Protein AF-A0A3D0IDN9-F1 (afdb_monomer_lite)

Foldseek 3Di:
DQDDVVLVVLVVCVVVPDQEEDEEQPPPGDVVSCPVVVVRYHYQHDACLPPVSVCVRPPPDPDDDQPFADPDPVCCVVPVVVRVSRD

Radius of gyration: 13.18 Å; chains: 1; bounding box: 25×25×38 Å

Secondary structure (DSSP, 8-state):
--SHHHHHHHHHHHHTT--EEEEE--SS--GGGGTTTGGGEEEEES-TT-HHHHHHHHTT-S----------HHHHHHSHHHHHHH-

Sequence (87 aa):
GAGFIGSHLVDRLLAEGFEVRVLDDLSSGREANLEHAKPRIELIRGSICDGEALARATNGCDVVFHEAAVPSVPRSVAEPVRTNAVN

pLDDT: mean 96.94, std 1.68, range [91.69, 98.62]

Structure (mmCIF, N/CA/C/O backbone):
data_AF-A0A3D0IDN9-F1
#
_entry.id   AF-A0A3D0IDN9-F1
#
loop_
_atom_site.group_PDB
_atom_site.id
_atom_site.type_symbol
_atom_site.label_atom_id
_atom_site.label_alt_id
_atom_site.label_comp_id
_atom_site.label_asym_id
_atom_site.label_entity_id
_atom_site.label_seq_id
_atom_site.pdbx_PDB_ins_code
_atom_site.Cartn_x
_atom_site.Cartn_y
_atom_site.Cartn_z
_atom_site.occupancy
_atom_site.B_iso_or_equiv
_atom_site.auth_seq_id
_atom_site.auth_comp_id
_atom_site.auth_asym_id
_atom_site.auth_atom_id
_atom_site.pdbx_PDB_model_num
ATOM 1 N N . GLY A 1 1 ? -2.781 2.814 0.852 1.00 94.06 1 GLY A N 1
ATOM 2 C CA . GLY A 1 1 ? -1.449 2.618 0.230 1.00 94.06 1 GLY A CA 1
ATOM 3 C C . GLY A 1 1 ? -0.484 3.700 0.678 1.00 94.06 1 GLY A C 1
ATOM 4 O O . GLY A 1 1 ? -0.939 4.698 1.213 1.00 94.06 1 GLY A O 1
ATOM 5 N N . ALA A 1 2 ? 0.818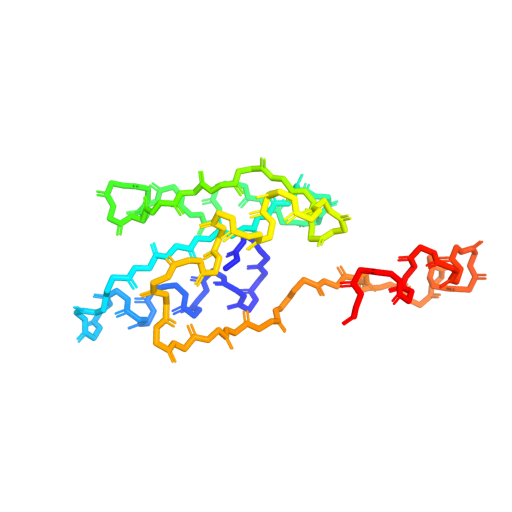 3.548 0.437 1.00 97.62 2 ALA A N 1
ATOM 6 C CA . ALA A 1 2 ? 1.837 4.573 0.705 1.00 97.62 2 ALA A CA 1
ATOM 7 C C . ALA A 1 2 ? 2.090 5.513 -0.498 1.00 97.62 2 ALA A C 1
ATOM 9 O O . ALA A 1 2 ? 2.919 6.424 -0.423 1.00 97.62 2 ALA A O 1
ATOM 10 N N . GLY A 1 3 ? 1.406 5.297 -1.628 1.00 97.25 3 GLY A N 1
ATOM 11 C CA . GLY A 1 3 ? 1.352 6.223 -2.768 1.00 97.25 3 GLY A CA 1
ATOM 12 C C . GLY A 1 3 ? 0.461 7.451 -2.525 1.00 97.25 3 GLY A C 1
ATOM 13 O O . GLY A 1 3 ? -0.198 7.550 -1.496 1.00 97.25 3 GLY A O 1
ATOM 14 N N . PHE A 1 4 ? 0.415 8.375 -3.493 1.00 96.75 4 PHE A N 1
ATOM 15 C CA . PHE A 1 4 ? -0.310 9.652 -3.368 1.00 96.75 4 PHE A CA 1
ATOM 16 C C . PHE A 1 4 ? -1.813 9.479 -3.090 1.00 96.75 4 PHE A C 1
ATOM 18 O O . PHE A 1 4 ? -2.300 9.967 -2.076 1.00 96.75 4 PHE A O 1
ATOM 25 N N . ILE A 1 5 ? -2.545 8.766 -3.953 1.00 97.44 5 ILE A N 1
ATOM 26 C CA . ILE A 1 5 ? -3.986 8.516 -3.755 1.00 97.44 5 ILE A CA 1
ATOM 27 C C . ILE A 1 5 ? -4.194 7.633 -2.522 1.00 97.44 5 ILE A C 1
ATOM 29 O O . ILE A 1 5 ? -4.984 7.950 -1.633 1.00 97.44 5 ILE A O 1
ATOM 33 N N . GLY A 1 6 ? -3.414 6.553 -2.440 1.00 97.81 6 GLY A N 1
ATOM 34 C CA . GLY A 1 6 ? -3.541 5.559 -1.388 1.00 97.81 6 GLY A CA 1
ATOM 35 C C . GLY A 1 6 ? -3.375 6.103 0.033 1.00 97.81 6 GLY A C 1
ATOM 36 O O . GLY A 1 6 ? -4.013 5.548 0.923 1.00 97.81 6 GLY A O 1
ATOM 37 N N . SER A 1 7 ? -2.550 7.129 0.273 1.00 98.12 7 SER A N 1
ATOM 38 C CA . SER A 1 7 ? -2.355 7.685 1.622 1.00 98.12 7 SER A CA 1
ATOM 39 C C . SER A 1 7 ? -3.511 8.592 2.046 1.00 98.12 7 SER A C 1
ATOM 41 O O . SER A 1 7 ? -3.964 8.518 3.182 1.00 98.12 7 SER A O 1
ATOM 43 N N . HIS A 1 8 ? -4.061 9.381 1.120 1.00 98.25 8 HIS A N 1
ATOM 44 C CA . HIS A 1 8 ? -5.236 10.214 1.394 1.00 98.25 8 HIS A CA 1
ATOM 45 C C . HIS A 1 8 ? -6.490 9.364 1.629 1.00 98.25 8 HIS A C 1
ATOM 47 O O . HIS A 1 8 ? -7.336 9.711 2.452 1.00 98.25 8 HIS A O 1
ATOM 53 N N . LEU A 1 9 ? -6.599 8.226 0.938 1.00 98.31 9 LEU A N 1
ATOM 54 C CA . LEU A 1 9 ? -7.664 7.263 1.190 1.00 98.31 9 LEU A CA 1
ATOM 55 C C . LEU A 1 9 ? -7.562 6.668 2.601 1.00 98.31 9 LEU A C 1
ATOM 57 O O . LEU A 1 9 ? -8.569 6.598 3.300 1.00 98.31 9 LEU A O 1
ATOM 61 N N . VAL A 1 10 ? -6.352 6.296 3.038 1.00 98.44 10 VAL A N 1
ATOM 62 C CA . VAL A 1 10 ? -6.102 5.840 4.418 1.00 98.44 10 VAL A CA 1
ATOM 63 C C . VAL A 1 10 ? -6.569 6.899 5.417 1.00 98.44 10 VAL A C 1
ATOM 65 O O . VAL A 1 10 ? -7.325 6.578 6.330 1.00 98.44 10 VAL A O 1
ATOM 68 N N . ASP A 1 11 ? -6.194 8.163 5.212 1.00 98.06 11 ASP A N 1
ATOM 69 C CA . ASP A 1 11 ? -6.601 9.261 6.093 1.00 98.06 11 ASP A CA 1
ATOM 70 C C . ASP A 1 11 ? -8.115 9.414 6.180 1.00 98.06 11 ASP A C 1
ATOM 72 O O . ASP A 1 11 ? -8.666 9.575 7.273 1.00 98.06 11 ASP A O 1
ATOM 76 N N . ARG A 1 12 ? -8.800 9.335 5.035 1.00 98.31 12 ARG A N 1
ATOM 77 C CA . ARG A 1 12 ? -10.254 9.459 4.991 1.00 98.31 12 ARG A CA 1
ATOM 78 C C . ARG A 1 12 ? -10.945 8.303 5.709 1.00 98.31 12 ARG A C 1
ATOM 80 O O . ARG A 1 12 ? -11.834 8.565 6.514 1.00 98.31 12 ARG A O 1
ATOM 87 N N . LEU A 1 13 ? -10.529 7.065 5.450 1.00 98.38 13 LEU A N 1
ATOM 88 C CA . LEU A 1 13 ? -11.121 5.873 6.066 1.00 98.38 13 LEU A CA 1
ATOM 89 C C . LEU A 1 13 ? -10.920 5.866 7.586 1.00 98.38 13 LEU A C 1
ATOM 91 O O . LEU A 1 13 ? -11.866 5.624 8.333 1.00 98.38 13 LEU A O 1
ATOM 95 N N . LEU A 1 14 ? -9.726 6.234 8.058 1.00 98.25 14 LEU A N 1
ATOM 96 C CA . LEU A 1 14 ? -9.465 6.386 9.491 1.00 98.25 14 LEU A CA 1
ATOM 97 C C . LEU A 1 14 ? -10.323 7.488 10.123 1.00 98.25 14 LEU A C 1
ATOM 99 O O . LEU A 1 14 ? -10.801 7.327 11.244 1.00 98.25 14 LEU A O 1
ATOM 103 N N . ALA A 1 15 ? -10.528 8.611 9.427 1.00 97.94 15 ALA A N 1
ATOM 104 C CA . ALA A 1 15 ? -11.381 9.697 9.912 1.00 97.94 15 ALA A CA 1
ATOM 105 C C . ALA A 1 15 ? -12.869 9.308 9.985 1.00 97.94 15 ALA A C 1
ATOM 107 O O . ALA A 1 15 ? -13.610 9.883 10.778 1.00 97.94 15 ALA A O 1
ATOM 108 N N . GLU A 1 16 ? -13.303 8.342 9.174 1.00 98.12 16 GLU A N 1
ATOM 109 C CA . GLU A 1 16 ? -14.650 7.760 9.218 1.00 98.12 16 GLU A CA 1
ATOM 110 C C . GLU A 1 16 ? -14.786 6.628 10.256 1.00 98.12 16 GLU A C 1
ATOM 112 O O . GLU A 1 16 ? -15.895 6.161 10.504 1.00 98.12 16 GLU A O 1
ATOM 117 N N . 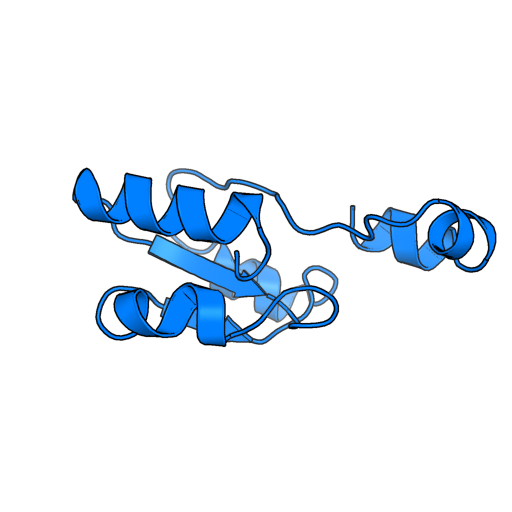GLY A 1 17 ? -13.690 6.231 10.915 1.00 97.88 17 GLY A N 1
ATOM 118 C CA . GLY A 1 17 ? -13.690 5.224 11.980 1.00 97.88 17 GLY A CA 1
ATOM 119 C C . GLY A 1 17 ? -13.499 3.784 11.502 1.00 97.88 17 GLY A C 1
ATOM 120 O O . GLY A 1 17 ? -13.737 2.863 12.280 1.00 97.88 17 GLY A O 1
ATOM 121 N N . PHE A 1 18 ? -13.069 3.576 10.255 1.00 98.44 18 PHE A N 1
ATOM 122 C CA . PHE A 1 18 ? -12.759 2.244 9.741 1.00 98.44 18 PHE A CA 1
ATOM 123 C C . PHE A 1 18 ? -11.391 1.746 10.211 1.00 98.44 18 PHE A C 1
ATOM 125 O O . PHE A 1 18 ? -10.447 2.521 10.385 1.00 98.44 18 PHE A O 1
ATOM 132 N N . GLU A 1 19 ? -11.270 0.427 10.341 1.00 98.19 19 GLU A N 1
ATOM 133 C CA . GLU A 1 19 ? -9.982 -0.252 10.464 1.00 98.19 19 GLU A CA 1
ATOM 134 C C . GLU A 1 19 ? -9.314 -0.335 9.089 1.00 98.19 19 GLU A C 1
ATOM 136 O O . GLU A 1 19 ? -9.949 -0.675 8.089 1.00 98.19 19 GLU A O 1
ATOM 141 N N . VAL A 1 20 ? -8.024 -0.001 9.023 1.00 98.44 20 VAL A N 1
ATOM 142 C CA . VAL A 1 20 ? -7.306 0.104 7.750 1.00 98.44 20 VAL A CA 1
ATOM 143 C C . VAL A 1 20 ? -6.030 -0.726 7.786 1.00 98.44 20 VAL A C 1
ATOM 145 O O . VAL A 1 20 ? -5.144 -0.513 8.616 1.00 98.44 20 VAL A O 1
ATOM 148 N N . ARG A 1 21 ? -5.907 -1.630 6.814 1.00 98.56 21 ARG A N 1
ATOM 149 C CA . ARG A 1 21 ? -4.675 -2.355 6.505 1.00 98.56 21 ARG A CA 1
ATOM 150 C C . ARG A 1 21 ? -4.119 -1.886 5.165 1.00 98.56 21 ARG A C 1
ATOM 152 O O . ARG A 1 21 ? -4.866 -1.630 4.223 1.00 98.56 21 ARG A O 1
ATOM 159 N N . VAL A 1 22 ? -2.798 -1.768 5.073 1.00 98.50 22 VAL A N 1
ATOM 160 C CA . VAL A 1 22 ? -2.092 -1.320 3.870 1.00 98.50 22 VAL A CA 1
ATOM 161 C C . VAL A 1 22 ? -1.071 -2.367 3.447 1.00 98.50 22 VAL A C 1
ATOM 163 O O . VAL A 1 22 ? -0.191 -2.701 4.230 1.00 98.50 22 VAL A O 1
ATOM 166 N N . LEU A 1 23 ? -1.147 -2.829 2.197 1.00 98.62 23 LEU A N 1
ATOM 167 C CA . LEU A 1 23 ? -0.071 -3.558 1.520 1.00 98.62 23 LEU A CA 1
ATOM 168 C C . LEU A 1 23 ? 0.655 -2.599 0.572 1.00 98.62 23 LEU A C 1
ATOM 170 O O . LEU A 1 23 ? 0.016 -1.996 -0.289 1.00 98.62 23 LEU A O 1
ATOM 174 N N . ASP A 1 24 ? 1.965 -2.427 0.741 1.00 98.31 24 ASP A N 1
ATOM 175 C CA . ASP A 1 24 ? 2.782 -1.590 -0.148 1.00 98.31 24 ASP A CA 1
ATOM 176 C C . ASP A 1 24 ? 4.239 -2.079 -0.164 1.00 98.31 24 ASP A C 1
ATOM 178 O O . ASP A 1 24 ? 4.805 -2.414 0.881 1.00 98.31 24 ASP A O 1
ATOM 182 N N . ASP A 1 25 ? 4.871 -2.117 -1.338 1.00 97.38 25 ASP A N 1
ATOM 183 C CA . ASP A 1 25 ? 6.277 -2.521 -1.480 1.00 97.38 25 ASP A CA 1
ATOM 184 C C . ASP A 1 25 ? 7.253 -1.336 -1.392 1.00 97.38 25 ASP A C 1
ATOM 186 O O . ASP A 1 25 ? 8.470 -1.535 -1.329 1.00 97.38 25 ASP A O 1
ATOM 190 N N . LEU A 1 26 ? 6.722 -0.108 -1.337 1.00 96.88 26 LEU A N 1
ATOM 191 C CA . LEU A 1 26 ? 7.449 1.160 -1.330 1.00 96.88 26 LEU A CA 1
ATOM 192 C C . LEU A 1 26 ? 8.299 1.392 -2.593 1.00 96.88 26 LEU A C 1
ATOM 194 O O . LEU A 1 26 ? 9.241 2.184 -2.573 1.00 96.88 26 LEU A O 1
ATOM 198 N N . SER A 1 27 ? 7.973 0.733 -3.710 1.00 95.19 27 SER A N 1
ATOM 199 C CA . SER A 1 27 ? 8.669 0.924 -4.992 1.00 95.19 27 SER A CA 1
ATOM 200 C C . SER A 1 27 ? 8.415 2.307 -5.607 1.00 95.19 27 SER A C 1
ATOM 202 O O . SER A 1 27 ? 9.287 2.868 -6.277 1.00 95.19 27 SER A O 1
ATOM 204 N N . SER A 1 28 ? 7.232 2.882 -5.362 1.00 93.25 28 SER A N 1
ATOM 205 C CA . SER A 1 28 ? 6.907 4.288 -5.655 1.00 93.25 28 SER A CA 1
ATOM 206 C C . SER A 1 28 ? 6.272 5.043 -4.488 1.00 93.25 28 SER A C 1
ATOM 208 O O . SER A 1 28 ? 6.302 6.276 -4.471 1.00 93.25 28 SER A O 1
ATOM 210 N N . GLY A 1 29 ? 5.684 4.32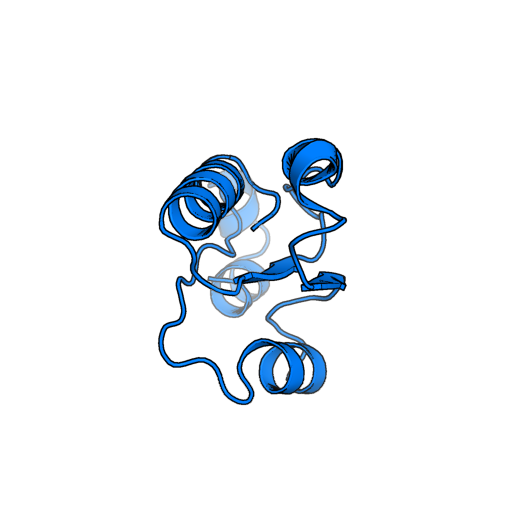1 -3.529 1.00 93.62 29 GLY A N 1
ATOM 211 C CA . GLY A 1 29 ? 5.161 4.892 -2.294 1.00 93.62 29 GLY A CA 1
ATOM 212 C C . GLY A 1 29 ? 6.276 5.354 -1.357 1.00 93.62 29 GLY A C 1
ATOM 213 O O . GLY A 1 29 ? 7.432 4.952 -1.486 1.00 93.62 29 GLY A O 1
ATOM 214 N N . ARG A 1 30 ? 5.935 6.211 -0.394 1.00 96.56 30 ARG A N 1
ATOM 215 C CA . ARG A 1 30 ? 6.853 6.623 0.675 1.00 96.56 30 ARG A CA 1
ATOM 216 C C . ARG A 1 30 ? 6.214 6.312 2.008 1.00 96.56 30 ARG A C 1
ATOM 218 O O . ARG A 1 30 ? 5.116 6.781 2.276 1.00 96.56 30 ARG A O 1
ATOM 225 N N . GLU A 1 31 ? 6.927 5.592 2.864 1.00 95.81 31 GLU A N 1
ATOM 226 C CA . GLU A 1 31 ? 6.444 5.272 4.212 1.00 95.81 31 GLU A CA 1
ATOM 227 C C . GLU A 1 31 ? 6.102 6.537 5.020 1.00 95.81 31 GLU A C 1
ATOM 229 O O . GLU A 1 31 ? 5.122 6.549 5.756 1.00 95.81 31 GLU A O 1
ATOM 234 N N . ALA A 1 32 ? 6.823 7.640 4.779 1.00 97.31 32 ALA A N 1
ATOM 235 C CA . ALA A 1 32 ? 6.538 8.954 5.356 1.00 97.31 32 ALA A CA 1
ATOM 236 C C . ALA A 1 32 ? 5.109 9.467 5.079 1.00 97.31 32 ALA A C 1
ATOM 238 O O . ALA A 1 32 ? 4.583 10.236 5.876 1.00 97.31 32 ALA A O 1
ATOM 239 N N . ASN A 1 33 ? 4.456 9.022 3.996 1.00 98.06 33 ASN A N 1
ATOM 240 C CA . ASN A 1 33 ? 3.062 9.370 3.700 1.00 98.06 33 ASN A CA 1
ATOM 241 C C . ASN A 1 33 ? 2.063 8.711 4.668 1.00 98.06 33 ASN A C 1
ATOM 243 O O . ASN A 1 33 ? 0.889 9.059 4.648 1.00 98.06 33 ASN A O 1
ATOM 247 N N . LEU A 1 34 ? 2.506 7.741 5.472 1.00 97.50 34 LEU A N 1
ATOM 248 C CA . LEU A 1 34 ? 1.691 7.014 6.445 1.00 97.50 34 LEU A CA 1
ATOM 249 C C . LEU A 1 34 ? 2.150 7.247 7.890 1.00 97.50 34 LEU A C 1
ATOM 251 O O . LEU A 1 34 ? 1.542 6.698 8.804 1.00 97.50 34 LEU A O 1
ATOM 255 N N . GLU A 1 35 ? 3.210 8.027 8.125 1.00 95.62 35 GLU A N 1
ATOM 256 C CA . GLU A 1 35 ? 3.866 8.126 9.438 1.00 95.62 35 GLU A CA 1
ATOM 257 C C . GLU A 1 35 ? 2.903 8.579 10.546 1.00 95.62 35 GLU A C 1
ATOM 259 O O . GLU A 1 35 ? 2.882 8.011 11.634 1.00 95.62 35 GLU A O 1
ATOM 264 N N . HIS A 1 36 ? 2.035 9.548 10.251 1.00 92.69 36 HIS A N 1
ATOM 265 C CA . HIS A 1 36 ? 1.009 10.043 11.177 1.00 92.69 36 HIS A CA 1
ATOM 266 C C . HIS A 1 36 ? -0.130 9.042 11.418 1.00 92.69 36 HIS A C 1
ATOM 268 O O . HIS A 1 36 ? -0.848 9.144 12.413 1.00 92.69 36 HIS A O 1
ATOM 274 N N . ALA A 1 37 ? -0.314 8.085 10.509 1.00 95.06 37 ALA A N 1
ATOM 275 C CA . ALA A 1 37 ? -1.350 7.063 10.565 1.00 95.06 37 ALA A CA 1
ATOM 276 C C . ALA A 1 37 ? -0.849 5.730 11.141 1.00 95.06 37 ALA A C 1
ATOM 278 O O . ALA A 1 37 ? -1.677 4.941 11.588 1.00 95.06 37 ALA A O 1
ATOM 279 N N . LYS A 1 38 ? 0.473 5.500 11.205 1.00 91.88 38 LYS A N 1
ATOM 280 C CA . LYS A 1 38 ? 1.114 4.262 11.693 1.00 91.88 38 LYS A CA 1
ATOM 281 C C . LYS A 1 38 ? 0.496 3.631 12.947 1.00 91.88 38 LYS A C 1
ATOM 283 O O . LYS A 1 38 ? 0.275 2.428 12.911 1.00 91.88 38 LYS A O 1
ATOM 288 N N . PRO A 1 39 ? 0.179 4.362 14.036 1.00 94.62 39 PRO A N 1
ATOM 289 C CA . PRO A 1 39 ? -0.400 3.731 15.227 1.00 94.62 39 PRO A CA 1
ATOM 290 C C . PRO A 1 39 ? -1.849 3.248 15.039 1.00 94.62 39 PRO A C 1
ATOM 292 O O . PRO A 1 39 ? -2.386 2.596 15.927 1.00 94.62 39 PRO A O 1
ATOM 295 N N . ARG A 1 40 ? -2.499 3.597 13.923 1.00 96.75 40 ARG A N 1
ATOM 296 C CA . ARG A 1 40 ? -3.908 3.299 13.621 1.00 96.75 40 ARG A CA 1
ATOM 297 C C . ARG A 1 40 ? -4.087 2.397 12.400 1.00 96.75 40 ARG A C 1
ATOM 299 O O . ARG A 1 40 ? -5.222 2.135 12.021 1.00 96.75 40 ARG A O 1
ATOM 306 N N . ILE A 1 41 ? -2.996 1.962 11.771 1.00 98.00 41 ILE A N 1
ATOM 307 C CA . ILE A 1 41 ? -3.035 1.084 10.600 1.00 98.00 41 ILE A CA 1
ATOM 308 C C . ILE A 1 41 ? -2.162 -0.141 10.817 1.00 98.00 41 ILE A C 1
ATOM 310 O O . ILE A 1 41 ? -1.148 -0.088 11.509 1.00 98.00 41 ILE A O 1
ATOM 314 N N . GLU A 1 42 ? -2.505 -1.224 10.133 1.00 97.88 42 GLU A N 1
ATOM 315 C CA . GLU A 1 42 ? -1.592 -2.344 9.937 1.00 97.88 42 GLU A CA 1
ATOM 316 C C . GLU A 1 42 ? -0.874 -2.165 8.591 1.00 97.88 42 GLU A C 1
ATOM 318 O O . GLU A 1 42 ? -1.490 -2.259 7.529 1.00 97.88 42 GLU A O 1
ATOM 323 N N . LEU A 1 43 ? 0.431 -1.879 8.621 1.00 97.56 43 LEU A N 1
ATOM 324 C CA . LEU A 1 43 ? 1.255 -1.799 7.413 1.00 97.56 43 LEU A CA 1
ATOM 325 C C . LEU A 1 43 ? 1.949 -3.140 7.156 1.00 97.56 43 LEU A C 1
ATOM 327 O O . LEU A 1 43 ? 2.855 -3.538 7.886 1.00 97.56 43 LEU A O 1
ATOM 331 N N . ILE A 1 44 ? 1.572 -3.795 6.064 1.00 97.94 44 ILE A N 1
ATOM 332 C CA . ILE A 1 44 ? 2.252 -4.961 5.515 1.00 97.94 44 ILE A CA 1
ATOM 333 C C . ILE A 1 44 ? 3.174 -4.477 4.400 1.00 97.94 44 ILE A C 1
ATOM 335 O O . ILE A 1 44 ? 2.730 -4.084 3.321 1.00 97.94 44 ILE A O 1
ATOM 339 N N . ARG A 1 45 ? 4.483 -4.522 4.647 1.00 97.56 45 ARG A N 1
ATOM 340 C CA . ARG A 1 45 ? 5.468 -4.255 3.600 1.00 97.56 45 ARG A CA 1
ATOM 341 C C . ARG A 1 45 ? 5.639 -5.497 2.730 1.00 97.56 45 ARG A C 1
ATOM 343 O O . ARG A 1 45 ? 6.120 -6.519 3.213 1.00 97.56 45 ARG A O 1
ATOM 350 N N . GLY A 1 46 ? 5.268 -5.408 1.458 1.00 97.56 46 GLY A N 1
ATOM 351 C CA . GLY A 1 46 ? 5.311 -6.544 0.540 1.00 97.56 46 GLY A CA 1
ATOM 352 C C . GLY A 1 46 ? 4.777 -6.202 -0.844 1.00 97.56 46 GLY A C 1
ATOM 353 O O . GLY A 1 46 ? 4.090 -5.200 -1.025 1.00 97.56 46 GLY A O 1
ATOM 354 N N . SER A 1 47 ? 5.110 -7.039 -1.824 1.00 97.50 47 SER A N 1
ATOM 355 C CA . SER A 1 47 ? 4.588 -6.899 -3.184 1.00 97.50 47 SER A CA 1
ATOM 356 C C . SER A 1 47 ? 3.168 -7.444 -3.269 1.00 97.50 47 SER A C 1
ATOM 358 O O . SER A 1 47 ? 2.864 -8.473 -2.673 1.00 97.50 47 SER A O 1
ATOM 360 N N . ILE A 1 48 ? 2.321 -6.810 -4.077 1.00 97.38 48 ILE A N 1
ATOM 361 C CA . ILE A 1 48 ? 1.011 -7.369 -4.424 1.00 97.38 48 ILE A CA 1
ATOM 362 C C . ILE A 1 48 ? 1.113 -8.666 -5.240 1.00 97.38 48 ILE A C 1
ATOM 364 O O . ILE A 1 48 ? 0.193 -9.477 -5.233 1.00 97.38 48 ILE A O 1
ATOM 368 N N . CYS A 1 49 ? 2.254 -8.900 -5.895 1.00 97.38 49 CYS A N 1
ATOM 369 C CA . CYS A 1 49 ? 2.521 -10.138 -6.620 1.00 97.38 49 CYS A CA 1
ATOM 370 C C . CYS A 1 49 ? 2.911 -11.306 -5.690 1.00 97.38 49 CYS A C 1
ATOM 372 O O . CYS A 1 49 ? 3.030 -12.438 -6.156 1.00 97.38 49 CYS A O 1
ATOM 374 N N . ASP A 1 50 ? 3.141 -11.051 -4.396 1.00 98.19 50 ASP A N 1
ATOM 375 C CA . ASP A 1 50 ? 3.356 -12.092 -3.391 1.00 98.19 50 ASP A CA 1
ATOM 376 C C . ASP A 1 50 ? 1.996 -12.568 -2.859 1.00 98.19 50 ASP A C 1
ATOM 378 O O . ASP A 1 50 ? 1.306 -11.857 -2.124 1.00 98.19 50 ASP A O 1
ATOM 382 N N . GLY A 1 51 ? 1.619 -13.793 -3.232 1.00 97.88 51 GLY A N 1
ATOM 383 C CA . GLY A 1 51 ? 0.336 -14.387 -2.862 1.00 97.88 51 GLY A CA 1
ATOM 384 C C . GLY A 1 51 ? 0.129 -14.527 -1.352 1.00 97.88 51 GLY A C 1
ATOM 385 O O . GLY A 1 51 ? -0.999 -14.374 -0.886 1.00 97.88 51 GLY A O 1
ATOM 386 N N . GLU A 1 52 ? 1.185 -14.755 -0.566 1.00 97.94 52 GLU A N 1
ATOM 387 C CA . GLU A 1 52 ? 1.052 -14.824 0.891 1.00 97.94 52 GLU A CA 1
ATOM 388 C C . GLU A 1 52 ? 0.849 -13.433 1.494 1.00 97.94 52 GLU A C 1
ATOM 390 O O . GLU A 1 52 ? 0.032 -13.262 2.402 1.00 97.94 52 GLU A O 1
ATOM 395 N N . ALA A 1 53 ? 1.568 -12.426 0.991 1.00 97.88 53 ALA A N 1
ATOM 396 C CA . ALA A 1 53 ? 1.380 -11.043 1.422 1.00 97.88 53 ALA A CA 1
ATOM 397 C C . ALA A 1 53 ? -0.026 -10.538 1.080 1.00 97.88 53 ALA A C 1
ATOM 399 O O . ALA A 1 53 ? -0.679 -9.941 1.937 1.00 97.88 53 ALA A O 1
ATOM 400 N N . LEU A 1 54 ? -0.516 -10.837 -0.126 1.00 98.00 54 LEU A N 1
ATOM 401 C CA . LEU A 1 54 ? -1.869 -10.500 -0.560 1.00 98.00 54 LEU A CA 1
ATOM 402 C C . LEU A 1 54 ? -2.932 -11.218 0.281 1.00 98.00 54 LEU A C 1
ATOM 404 O O . LEU A 1 54 ? -3.892 -10.584 0.722 1.00 98.00 54 LEU A O 1
ATOM 408 N N . ALA A 1 55 ? -2.749 -12.512 0.558 1.00 98.06 55 ALA A N 1
ATOM 409 C CA . ALA A 1 55 ? -3.661 -13.271 1.410 1.00 98.06 55 ALA A CA 1
ATOM 410 C C . ALA A 1 55 ? -3.735 -12.677 2.824 1.00 98.06 55 ALA A C 1
ATOM 412 O O . ALA A 1 55 ? -4.828 -12.431 3.329 1.00 98.06 55 ALA A O 1
ATOM 413 N N . ARG A 1 56 ? -2.591 -12.357 3.448 1.00 97.81 56 ARG A N 1
ATOM 414 C CA . ARG A 1 56 ? -2.567 -11.672 4.754 1.00 97.81 56 ARG A CA 1
ATOM 415 C C . ARG A 1 56 ? -3.227 -10.296 4.694 1.00 97.81 56 ARG A C 1
ATOM 417 O O . ARG A 1 56 ? -3.979 -9.948 5.596 1.00 97.81 56 ARG A O 1
ATOM 424 N N . ALA A 1 57 ? -2.970 -9.533 3.632 1.00 98.06 57 ALA A N 1
ATOM 425 C CA . ALA A 1 57 ? -3.519 -8.194 3.462 1.00 98.06 57 ALA A CA 1
ATOM 426 C C . ALA A 1 57 ? -5.043 -8.185 3.312 1.00 98.06 57 ALA A C 1
ATOM 428 O O . ALA A 1 57 ? -5.703 -7.285 3.818 1.00 98.06 57 ALA A O 1
ATOM 429 N N . THR A 1 58 ? -5.612 -9.190 2.657 1.00 98.12 58 THR A N 1
ATOM 430 C CA . THR A 1 58 ? -7.051 -9.236 2.354 1.00 98.12 58 THR A CA 1
ATOM 431 C C . THR A 1 58 ? -7.864 -10.052 3.352 1.00 98.12 58 THR A C 1
ATOM 433 O O . THR A 1 58 ? -9.087 -9.926 3.395 1.00 98.12 58 THR A O 1
ATOM 436 N N . ASN A 1 59 ? -7.215 -10.869 4.185 1.00 98.12 59 ASN A N 1
ATOM 437 C CA . ASN A 1 59 ? -7.906 -11.727 5.137 1.00 98.12 59 ASN A CA 1
ATOM 438 C C . ASN A 1 59 ? -8.759 -10.913 6.125 1.00 98.12 59 ASN A C 1
ATOM 440 O O . ASN A 1 59 ? -8.230 -10.118 6.911 1.00 98.12 59 ASN A O 1
ATOM 444 N N . GLY A 1 60 ? -10.070 -11.165 6.101 1.00 98.00 60 GLY A N 1
ATOM 445 C CA . GLY A 1 60 ? -11.051 -10.517 6.971 1.00 98.00 60 GLY A CA 1
ATOM 446 C C . GLY A 1 60 ? -11.432 -9.089 6.571 1.00 98.00 60 GLY A C 1
ATOM 447 O O . GLY A 1 60 ? -12.133 -8.441 7.335 1.00 98.00 60 GLY A O 1
ATOM 448 N N . CYS A 1 61 ? -10.982 -8.582 5.418 1.00 98.25 61 CYS A N 1
ATOM 449 C CA . CYS A 1 61 ? -11.379 -7.258 4.938 1.00 98.25 61 CYS A CA 1
ATOM 450 C C . CYS A 1 61 ? -12.763 -7.299 4.276 1.00 98.25 61 CYS A C 1
ATOM 452 O O . CYS A 1 61 ? -12.995 -8.117 3.387 1.00 98.25 61 CYS A O 1
ATOM 454 N N . ASP A 1 62 ? -13.644 -6.364 4.639 1.00 98.38 62 ASP A N 1
ATOM 455 C CA . ASP A 1 62 ? -14.950 -6.196 3.985 1.00 98.38 62 ASP A CA 1
ATOM 456 C C . ASP A 1 62 ? -14.835 -5.539 2.599 1.00 98.38 62 ASP A C 1
ATOM 458 O O . ASP A 1 62 ? -15.614 -5.826 1.690 1.00 98.38 62 ASP A O 1
ATOM 462 N N . VAL A 1 63 ? -13.861 -4.634 2.433 1.00 98.31 63 VAL A N 1
ATOM 463 C CA . VAL A 1 63 ? -13.639 -3.845 1.212 1.00 98.31 63 VAL A CA 1
ATOM 464 C C . VAL A 1 63 ? -12.145 -3.753 0.913 1.00 98.31 63 VAL A C 1
ATOM 466 O O . VAL A 1 63 ? -11.330 -3.561 1.816 1.00 98.31 63 VAL A O 1
ATOM 469 N N . VAL A 1 64 ? -11.786 -3.849 -0.371 1.00 98.19 64 VAL A N 1
ATOM 470 C CA . VAL A 1 64 ? -10.413 -3.684 -0.866 1.00 98.19 64 VAL A CA 1
ATOM 471 C C . VAL A 1 64 ? -10.373 -2.567 -1.905 1.00 98.19 64 VAL A C 1
ATOM 473 O O . VAL A 1 64 ? -11.095 -2.610 -2.899 1.00 98.19 64 VAL A O 1
ATOM 476 N N . PHE A 1 65 ? -9.486 -1.594 -1.694 1.00 98.38 65 PHE A N 1
ATOM 477 C CA . PHE A 1 65 ? -9.132 -0.577 -2.685 1.00 98.38 65 PHE A CA 1
ATOM 478 C C . PHE A 1 65 ? -7.777 -0.930 -3.304 1.00 98.38 65 PHE A C 1
ATOM 480 O O . PHE A 1 65 ? -6.739 -0.834 -2.643 1.00 98.38 65 PHE A O 1
ATOM 487 N N . HIS A 1 66 ? -7.790 -1.372 -4.560 1.00 97.56 66 HIS A N 1
ATOM 488 C CA . HIS A 1 66 ? -6.587 -1.776 -5.288 1.00 97.56 66 HIS A CA 1
ATOM 489 C C . HIS A 1 66 ? -5.954 -0.579 -6.004 1.00 97.56 66 HIS A C 1
ATOM 491 O O . HIS A 1 66 ? -6.376 -0.188 -7.086 1.00 97.56 66 HIS A O 1
ATOM 497 N N . GLU A 1 67 ? -4.941 0.002 -5.364 1.00 97.25 67 GLU A N 1
ATOM 498 C CA . GLU A 1 67 ? -4.223 1.198 -5.836 1.00 97.25 67 GLU A CA 1
ATOM 499 C C . GLU A 1 67 ? -2.731 0.916 -6.117 1.00 97.25 67 GLU A C 1
ATOM 501 O O . GLU A 1 67 ? -1.943 1.844 -6.324 1.00 97.25 67 GLU A O 1
ATOM 506 N N . ALA A 1 68 ? -2.306 -0.353 -6.068 1.00 97.25 68 ALA A N 1
ATOM 507 C CA . ALA A 1 68 ? -0.942 -0.734 -6.421 1.00 97.25 68 ALA A CA 1
ATOM 508 C C . ALA A 1 68 ? -0.787 -0.683 -7.944 1.00 97.25 68 ALA A C 1
ATOM 510 O O . ALA A 1 68 ? -1.565 -1.284 -8.676 1.00 97.25 68 ALA A O 1
ATOM 511 N N . ALA A 1 69 ? 0.212 0.056 -8.424 1.00 96.31 69 ALA A N 1
ATOM 512 C CA . ALA A 1 69 ? 0.437 0.213 -9.852 1.00 96.31 69 ALA A CA 1
ATOM 513 C C . ALA A 1 69 ? 1.893 0.566 -10.165 1.00 96.31 69 ALA A C 1
ATOM 515 O O . ALA A 1 69 ? 2.630 1.074 -9.317 1.00 96.31 69 ALA A O 1
ATOM 516 N N . VAL A 1 70 ? 2.283 0.395 -11.428 1.00 96.00 70 VAL A N 1
ATOM 517 C CA . VAL A 1 70 ? 3.473 1.038 -12.006 1.00 96.00 70 VAL A CA 1
ATOM 518 C C . VA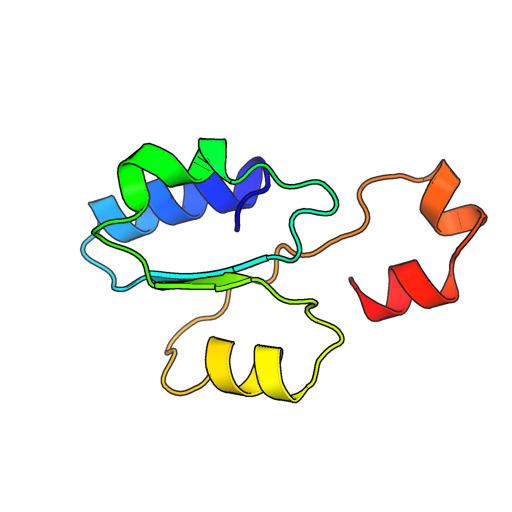L A 1 70 ? 3.033 2.304 -12.763 1.00 96.00 70 VAL A C 1
ATOM 520 O O . VAL A 1 70 ? 2.734 2.227 -13.956 1.00 96.00 70 VAL A O 1
ATOM 523 N N . PRO A 1 71 ? 3.011 3.500 -12.130 1.00 92.00 71 PRO A N 1
ATOM 524 C CA . PRO A 1 71 ? 2.480 4.723 -12.742 1.00 92.00 71 PRO A CA 1
ATOM 525 C C . PRO A 1 71 ? 3.519 5.391 -13.657 1.00 92.00 71 PRO A C 1
ATOM 527 O O . PRO A 1 71 ? 3.975 6.507 -13.416 1.00 92.00 71 PRO A O 1
ATOM 530 N N . SER A 1 72 ? 4.002 4.676 -14.673 1.00 94.75 72 SER A N 1
ATOM 531 C CA . SER A 1 72 ? 5.027 5.181 -15.589 1.00 94.75 72 SER A CA 1
ATOM 532 C C . SER A 1 72 ? 4.936 4.497 -16.944 1.00 94.75 72 SER A C 1
ATOM 534 O O . SER A 1 72 ? 5.261 3.319 -17.070 1.00 94.75 72 SER A O 1
ATOM 536 N N . VAL A 1 73 ? 4.554 5.270 -17.964 1.00 95.88 73 VAL A N 1
ATOM 537 C CA . VAL A 1 73 ? 4.466 4.795 -19.353 1.00 95.88 73 VAL A CA 1
ATOM 538 C C . VAL A 1 73 ? 5.815 4.282 -19.879 1.00 95.88 73 VAL A C 1
ATOM 540 O O . VAL A 1 73 ? 5.846 3.194 -20.443 1.00 95.88 73 VAL A O 1
ATOM 543 N N . PRO A 1 74 ? 6.960 4.968 -19.668 1.00 97.31 74 PRO A N 1
ATOM 544 C CA . PRO A 1 74 ? 8.244 4.419 -20.103 1.00 97.31 74 PRO A CA 1
ATOM 545 C C . PRO A 1 74 ? 8.563 3.060 -19.465 1.00 97.31 74 PRO A C 1
ATOM 547 O O . PRO A 1 74 ? 9.032 2.157 -20.154 1.00 97.31 74 PRO A O 1
ATOM 550 N N . ARG A 1 75 ? 8.273 2.889 -18.165 1.00 93.50 75 ARG A N 1
ATOM 551 C CA . ARG A 1 75 ? 8.500 1.609 -17.476 1.00 93.50 75 ARG A CA 1
ATOM 552 C C . ARG A 1 75 ? 7.540 0.522 -17.943 1.00 93.50 75 ARG A C 1
ATOM 554 O O . ARG A 1 75 ? 7.976 -0.610 -18.076 1.00 93.50 75 ARG A O 1
ATOM 561 N N . SER A 1 76 ? 6.281 0.843 -18.240 1.00 95.56 76 SER A N 1
ATOM 562 C CA . SER A 1 76 ? 5.334 -0.164 -18.735 1.00 95.56 76 SER A CA 1
ATOM 563 C C . SER A 1 76 ? 5.693 -0.688 -20.123 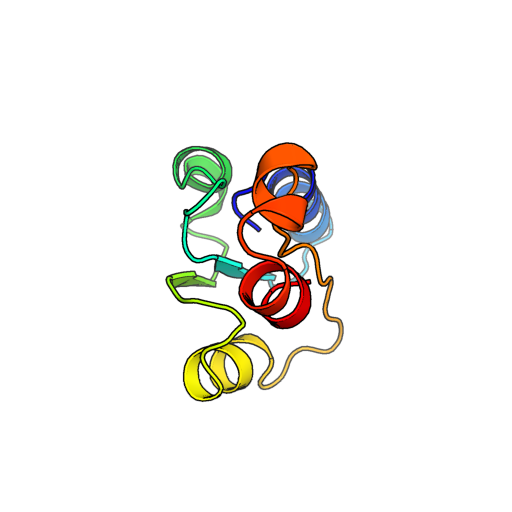1.00 95.56 76 SER A C 1
ATOM 565 O O . SER A 1 76 ? 5.458 -1.857 -20.411 1.00 95.56 76 SER A O 1
ATOM 567 N N . VAL A 1 77 ? 6.310 0.142 -20.969 1.00 97.19 77 VAL A N 1
ATOM 568 C CA . VAL A 1 77 ? 6.840 -0.293 -22.270 1.00 97.19 77 VAL A CA 1
ATOM 569 C C . VAL A 1 77 ? 8.102 -1.142 -22.100 1.00 97.19 77 VAL A C 1
ATOM 571 O O . VAL A 1 77 ? 8.267 -2.135 -22.804 1.00 97.19 77 VAL A O 1
ATOM 574 N N . ALA A 1 78 ? 8.988 -0.770 -21.172 1.00 97.56 78 ALA A N 1
ATOM 575 C CA . ALA A 1 78 ? 10.233 -1.496 -20.925 1.00 97.56 78 ALA A CA 1
ATOM 576 C C . ALA A 1 78 ? 10.023 -2.836 -20.188 1.00 97.56 78 ALA A C 1
ATOM 578 O O . ALA A 1 78 ? 10.721 -3.807 -20.469 1.00 97.56 78 ALA A O 1
ATOM 579 N N . GLU A 1 79 ? 9.063 -2.900 -19.261 1.00 96.75 79 GLU A N 1
ATOM 580 C CA . GLU A 1 79 ? 8.799 -4.044 -18.377 1.00 96.75 79 GLU A CA 1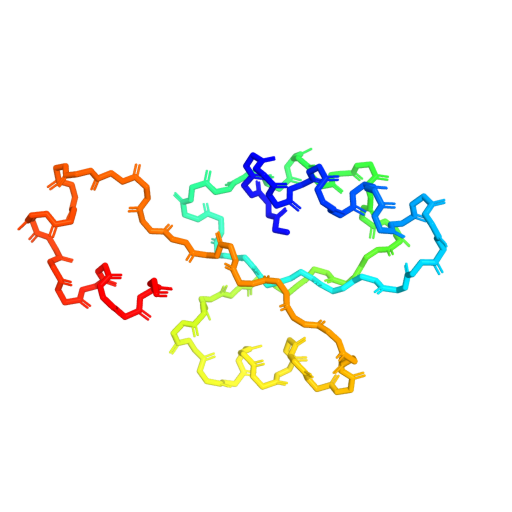
ATOM 581 C C . GLU A 1 79 ? 7.301 -4.451 -18.381 1.00 96.75 79 GLU A C 1
ATOM 583 O O . GLU A 1 79 ? 6.662 -4.497 -17.325 1.00 96.75 79 GLU A O 1
ATOM 588 N N . PRO A 1 80 ? 6.701 -4.789 -19.539 1.00 96.62 80 PRO A N 1
ATOM 589 C CA . PRO A 1 80 ? 5.249 -4.969 -19.664 1.00 96.62 80 PRO A CA 1
ATOM 590 C C . PRO A 1 80 ? 4.696 -6.122 -18.818 1.00 96.62 80 PRO A C 1
ATOM 592 O O . PRO A 1 80 ? 3.633 -5.993 -18.215 1.00 96.62 80 PRO A O 1
ATOM 595 N N . VAL A 1 81 ? 5.430 -7.238 -18.720 1.00 97.44 81 VAL A N 1
ATOM 596 C CA . VAL A 1 81 ? 5.026 -8.394 -17.896 1.00 97.44 81 VAL A CA 1
ATOM 597 C C . VAL A 1 81 ? 4.940 -8.003 -16.424 1.00 97.44 81 VAL A C 1
ATOM 599 O O . VAL A 1 81 ? 3.984 -8.363 -15.745 1.00 97.44 81 VAL A O 1
ATOM 602 N N . ARG A 1 82 ? 5.911 -7.225 -15.938 1.00 94.12 82 ARG A N 1
ATOM 603 C CA . ARG A 1 82 ? 5.922 -6.748 -14.556 1.00 94.12 82 ARG A CA 1
ATOM 604 C C . ARG A 1 82 ? 4.786 -5.766 -14.304 1.00 94.12 82 ARG A C 1
ATOM 606 O O . ARG A 1 82 ? 4.105 -5.890 -13.296 1.00 94.12 82 ARG A O 1
ATOM 613 N N . THR A 1 83 ? 4.569 -4.804 -15.202 1.00 95.88 83 THR A N 1
ATOM 614 C CA . THR A 1 83 ? 3.470 -3.843 -15.052 1.00 95.88 83 THR A CA 1
ATOM 615 C C . THR A 1 83 ? 2.112 -4.539 -15.013 1.00 95.88 83 THR A C 1
ATOM 617 O O . THR A 1 83 ? 1.318 -4.222 -14.137 1.00 95.88 83 THR A O 1
ATOM 620 N N . ASN A 1 84 ? 1.874 -5.525 -15.880 1.00 95.19 84 ASN A N 1
ATOM 621 C CA . ASN A 1 84 ? 0.626 -6.294 -15.877 1.00 95.19 84 ASN A CA 1
ATOM 622 C C . ASN A 1 84 ? 0.462 -7.201 -14.650 1.00 95.19 84 ASN A C 1
ATOM 624 O O . ASN A 1 84 ? -0.654 -7.582 -14.336 1.00 95.19 84 ASN A O 1
ATOM 628 N N . ALA A 1 85 ? 1.555 -7.602 -13.996 1.00 95.75 85 ALA A N 1
ATOM 629 C CA . ALA A 1 85 ? 1.486 -8.407 -12.779 1.00 95.75 85 ALA A CA 1
ATOM 630 C C . ALA A 1 85 ? 1.188 -7.569 -11.524 1.00 95.75 85 ALA A C 1
ATOM 632 O O . ALA A 1 85 ? 0.691 -8.109 -10.539 1.00 95.75 85 ALA A O 1
ATOM 633 N N . VAL A 1 86 ? 1.550 -6.281 -11.536 1.00 95.62 86 VAL A N 1
ATOM 634 C CA . VAL A 1 86 ? 1.328 -5.350 -10.417 1.00 95.62 86 VAL A CA 1
ATOM 635 C C . VAL A 1 86 ? -0.046 -4.683 -10.493 1.00 95.62 86 VAL A C 1
ATOM 637 O O . VAL A 1 86 ? -0.690 -4.532 -9.457 1.00 95.62 86 VAL A O 1
ATOM 640 N N . ASN A 1 87 ? -0.449 -4.246 -11.691 1.00 91.69 87 ASN A N 1
ATOM 641 C CA . ASN A 1 87 ? -1.711 -3.544 -11.942 1.00 91.69 87 ASN A CA 1
ATOM 642 C C . ASN A 1 87 ? -2.891 -4.516 -11.997 1.00 91.69 87 ASN A C 1
ATOM 644 O O . ASN A 1 87 ? -3.949 -4.159 -11.441 1.00 91.69 87 ASN A O 1
#